Protein AF-A0A2M9TI71-F1 (afdb_monomer)

Nearest PDB structures (foldseek):
  2yn3-assembly1_A  TM=5.512E-01  e=8.536E-01  Salmonella enterica subsp. enterica serovar Typhimurium str. LT2
  3n6w-assembly1_A-2  TM=5.993E-01  e=1.507E+00  Homo sapiens
  2yn3-assembly2_B  TM=5.637E-01  e=2.067E+00  Salmonella enterica subsp. enterica serovar Typhimurium str. LT2
  8ux9-assembly1_C  TM=2.927E-01  e=5.843E-01  Escherichia coli B185
  6tay-assembly1_A  TM=3.982E-01  e=5.006E+00  Mus musculus

Solvent-accessible surface area (backbone atoms only — not comparable to full-atom values): 5129 Å² total; per-residue (Å²): 95,68,63,70,55,95,90,41,62,53,53,65,36,58,35,41,34,28,47,74,80,48,76,76,47,76,46,62,22,35,86,83,22,24,43,53,22,67,41,78,67,28,24,52,54,45,51,52,51,50,52,50,45,46,75,36,60,31,38,37,39,36,41,86,89,68,55,64,48,75,46,76,28,82,61,36,43,72,72,52,54,85,85,70,68,41,60,39,79,79,107

Sequence (91 aa):
MSFTVAGNSLKNGEILTIFDNEKPETFQTNEQSVIESASRVGAQNFRYLLDKFKKHSKVYVRYPDGKEATFTLKGASKAIGDDCEAAFDHR

Structure (mmCIF, N/CA/C/O backbone):
data_AF-A0A2M9TI71-F1
#
_entry.id   AF-A0A2M9TI71-F1
#
loop_
_atom_site.group_PDB
_atom_site.id
_atom_site.type_symbol
_atom_site.label_atom_id
_atom_site.label_alt_id
_atom_site.label_comp_id
_atom_site.label_asym_id
_atom_site.label_entity_id
_atom_site.label_seq_id
_atom_site.pdbx_PDB_ins_code
_atom_site.Cartn_x
_atom_site.Cartn_y
_atom_site.Cartn_z
_atom_site.occupancy
_atom_site.B_iso_or_equiv
_atom_site.auth_seq_id
_atom_site.auth_comp_id
_atom_site.auth_asym_id
_atom_site.auth_atom_id
_atom_site.pdbx_PDB_model_num
ATOM 1 N N . MET A 1 1 ? 3.761 0.555 -8.800 1.00 80.00 1 MET A N 1
ATOM 2 C CA . MET A 1 1 ? 2.463 0.934 -8.182 1.00 80.00 1 MET A CA 1
ATOM 3 C C . MET A 1 1 ? 2.520 2.397 -7.777 1.00 80.00 1 MET A C 1
ATOM 5 O O . MET A 1 1 ? 3.539 2.793 -7.229 1.00 80.00 1 MET A O 1
ATOM 9 N N . SER A 1 2 ? 1.476 3.184 -8.040 1.00 81.69 2 SER A N 1
ATOM 10 C CA . SER A 1 2 ? 1.360 4.587 -7.606 1.00 81.69 2 SER A CA 1
ATOM 11 C C . SER A 1 2 ? 0.269 4.741 -6.550 1.00 81.69 2 SER A C 1
ATOM 13 O O . SER A 1 2 ? -0.766 4.082 -6.637 1.00 81.69 2 SER A O 1
ATOM 15 N N . PHE A 1 3 ? 0.470 5.653 -5.602 1.00 81.25 3 PHE A N 1
ATOM 16 C CA . PHE A 1 3 ? -0.585 6.113 -4.700 1.00 81.25 3 PHE A CA 1
ATOM 17 C C . PHE A 1 3 ? -1.083 7.478 -5.151 1.00 81.25 3 PHE A C 1
ATOM 19 O O . PHE A 1 3 ? -0.292 8.320 -5.581 1.00 81.25 3 PHE A O 1
ATOM 26 N N . THR A 1 4 ? -2.384 7.707 -5.006 1.00 85.00 4 THR A N 1
ATOM 27 C CA . THR A 1 4 ? -2.982 9.020 -5.232 1.00 85.00 4 THR A CA 1
ATOM 28 C C . THR A 1 4 ? -3.910 9.357 -4.076 1.00 85.00 4 THR A C 1
ATOM 30 O O . THR A 1 4 ? -4.886 8.651 -3.831 1.00 85.00 4 THR A O 1
ATOM 33 N N . VAL A 1 5 ? -3.607 10.440 -3.365 1.00 83.75 5 VAL A N 1
ATOM 34 C CA . VAL A 1 5 ? -4.410 10.957 -2.250 1.00 83.75 5 VAL A CA 1
ATOM 35 C C . VAL A 1 5 ? -4.924 12.338 -2.638 1.00 83.75 5 VAL A C 1
ATOM 37 O O . VAL A 1 5 ? -4.146 13.216 -3.013 1.00 83.75 5 VAL A O 1
ATOM 40 N N . ALA A 1 6 ? -6.246 12.523 -2.590 1.00 81.50 6 ALA A N 1
ATOM 41 C CA . ALA A 1 6 ? -6.912 13.767 -2.996 1.00 81.50 6 ALA A CA 1
ATOM 42 C C . ALA A 1 6 ? -6.461 14.277 -4.387 1.00 81.50 6 ALA A C 1
ATOM 44 O O . ALA A 1 6 ? -6.185 15.462 -4.566 1.00 81.50 6 ALA A O 1
ATOM 45 N N . GLY A 1 7 ? -6.314 13.365 -5.357 1.00 80.94 7 GLY A N 1
ATOM 46 C CA . GLY A 1 7 ? -5.882 13.684 -6.725 1.00 80.94 7 GLY A CA 1
ATOM 47 C C . GLY A 1 7 ? -4.388 13.986 -6.894 1.00 80.94 7 GLY A C 1
ATOM 48 O O . GLY A 1 7 ? -3.963 14.284 -8.005 1.00 80.94 7 GLY A O 1
ATOM 49 N N . ASN A 1 8 ? -3.583 13.888 -5.832 1.00 83.00 8 ASN A N 1
ATOM 50 C CA . ASN A 1 8 ? -2.143 14.139 -5.876 1.00 83.00 8 ASN A CA 1
ATOM 51 C C . ASN A 1 8 ? -1.345 12.846 -5.727 1.00 83.00 8 ASN A C 1
ATOM 53 O O . ASN A 1 8 ? -1.719 11.982 -4.937 1.00 83.00 8 ASN A O 1
ATOM 57 N N . SER A 1 9 ? -0.218 12.750 -6.428 1.00 86.94 9 SER A N 1
ATOM 58 C CA . SER A 1 9 ? 0.802 11.722 -6.222 1.00 86.94 9 SER A CA 1
ATOM 59 C C . SER A 1 9 ? 2.071 12.351 -5.644 1.00 86.94 9 SER A C 1
ATOM 61 O O . SER A 1 9 ? 2.393 13.505 -5.932 1.00 86.94 9 SER A O 1
ATOM 63 N N . LEU A 1 10 ? 2.793 11.598 -4.817 1.00 86.94 10 LEU A N 1
ATOM 64 C CA . LEU A 1 10 ? 4.034 12.051 -4.191 1.00 86.94 10 LEU A CA 1
ATOM 65 C C . LEU A 1 10 ? 5.241 11.576 -5.010 1.00 86.94 10 LEU A C 1
ATOM 67 O O . LEU A 1 10 ? 5.342 10.388 -5.297 1.00 86.94 10 LEU A O 1
ATOM 71 N N . LYS A 1 11 ? 6.142 12.494 -5.379 1.00 90.19 11 LYS A N 1
ATOM 72 C CA . LYS A 1 11 ? 7.434 12.190 -6.023 1.00 90.19 11 LYS A CA 1
ATOM 73 C C . LYS A 1 11 ? 8.549 12.212 -4.987 1.00 90.19 11 LYS A C 1
ATOM 75 O O . LYS A 1 11 ? 8.546 13.116 -4.156 1.00 90.19 11 LYS A O 1
ATOM 80 N N . ASN A 1 12 ? 9.521 11.302 -5.102 1.00 89.44 12 ASN A N 1
ATOM 81 C CA . ASN A 1 12 ? 10.718 11.255 -4.245 1.00 89.44 12 ASN A CA 1
ATOM 82 C C . ASN A 1 12 ? 10.397 11.430 -2.756 1.00 89.44 12 ASN A C 1
ATOM 84 O O . ASN A 1 12 ? 11.026 12.228 -2.062 1.00 89.44 12 ASN A O 1
ATOM 88 N N . GLY A 1 13 ? 9.355 10.752 -2.288 1.00 89.56 13 GLY A N 1
ATOM 89 C CA . GLY A 1 13 ? 8.825 10.992 -0.960 1.00 89.56 13 GLY A CA 1
ATOM 90 C C . GLY A 1 13 ? 8.372 9.731 -0.260 1.00 89.56 13 GLY A C 1
ATOM 91 O O . GLY A 1 13 ? 8.115 8.692 -0.875 1.00 89.56 13 GLY A O 1
ATOM 92 N N . GLU A 1 14 ? 8.248 9.874 1.050 1.00 92.62 14 GLU A N 1
ATOM 93 C CA . GLU A 1 14 ? 7.825 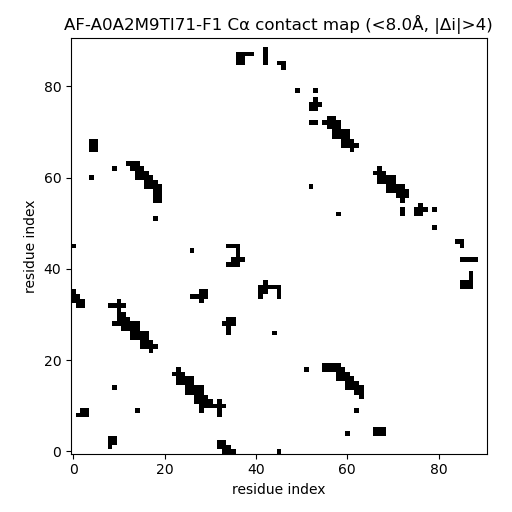8.819 1.946 1.00 92.62 14 GLU A CA 1
ATOM 94 C C . GLU A 1 14 ? 6.317 8.872 2.171 1.00 92.62 14 GLU A C 1
ATOM 96 O O . GLU A 1 14 ? 5.760 9.902 2.548 1.00 92.62 14 GLU A O 1
ATOM 101 N N . ILE A 1 15 ? 5.655 7.744 1.953 1.00 93.38 15 ILE A N 1
ATOM 102 C CA . ILE A 1 15 ? 4.240 7.564 2.242 1.00 93.38 15 ILE A CA 1
ATOM 103 C C . ILE A 1 15 ? 4.131 6.788 3.546 1.00 93.38 15 ILE A C 1
ATOM 105 O O . ILE A 1 15 ? 4.598 5.652 3.621 1.00 93.38 15 ILE A O 1
ATOM 109 N N . LEU A 1 16 ? 3.474 7.370 4.547 1.00 95.56 16 LEU A N 1
ATOM 110 C CA . LEU A 1 16 ? 3.091 6.653 5.756 1.00 95.56 16 LEU A CA 1
ATOM 111 C C . LEU A 1 16 ? 1.827 5.842 5.480 1.00 95.56 16 LEU A C 1
ATOM 113 O O . LEU A 1 16 ? 0.845 6.367 4.953 1.00 95.56 16 LEU A O 1
ATOM 117 N N . THR A 1 17 ? 1.833 4.579 5.884 1.00 95.81 17 THR A N 1
ATOM 118 C CA . THR A 1 17 ? 0.698 3.667 5.762 1.00 95.81 17 THR A CA 1
ATOM 119 C C . THR A 1 17 ? 0.409 2.979 7.089 1.00 95.81 17 THR A C 1
ATOM 121 O O . THR A 1 17 ? 1.321 2.663 7.850 1.00 95.81 17 THR A 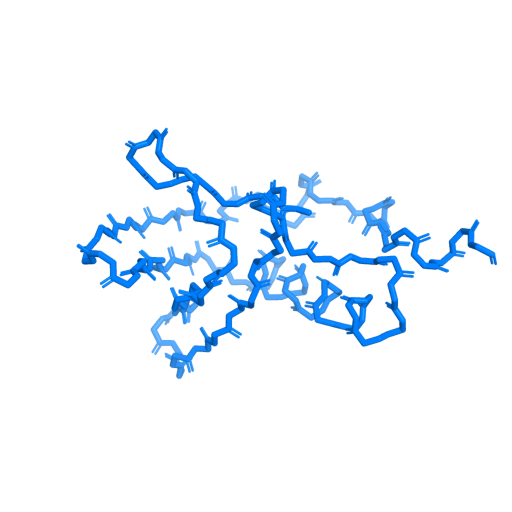O 1
ATOM 124 N N . ILE A 1 18 ? -0.871 2.762 7.386 1.00 97.50 18 ILE A N 1
ATOM 125 C CA . ILE A 1 18 ? -1.336 2.022 8.563 1.00 97.50 18 ILE A CA 1
ATOM 126 C C . ILE A 1 18 ? -2.424 1.053 8.099 1.00 97.50 18 ILE A C 1
ATOM 128 O O . ILE A 1 18 ? -3.514 1.479 7.709 1.00 97.50 18 ILE A O 1
ATOM 132 N N . PHE A 1 19 ? -2.142 -0.246 8.144 1.00 97.38 19 PHE A N 1
ATOM 133 C CA . PHE A 1 19 ? -3.093 -1.298 7.779 1.00 97.38 19 PHE A CA 1
ATOM 134 C C . PHE A 1 19 ? -3.871 -1.754 9.006 1.00 97.38 19 PHE A C 1
ATOM 136 O O . PHE A 1 19 ? -3.256 -2.024 10.020 1.00 97.38 19 PHE A O 1
ATOM 143 N N . ASP A 1 20 ? -5.203 -1.814 8.959 1.00 96.38 20 ASP A N 1
ATOM 144 C CA . ASP A 1 20 ? -6.051 -2.328 10.058 1.00 96.38 20 ASP A CA 1
ATOM 145 C C . ASP A 1 20 ? -5.738 -1.801 11.489 1.00 96.38 20 ASP A C 1
ATOM 147 O O . ASP A 1 20 ? -6.118 -2.422 12.478 1.00 96.38 20 ASP A O 1
ATOM 151 N N . ASN A 1 21 ? -5.147 -0.602 11.616 1.00 93.19 21 ASN A N 1
ATOM 152 C CA . ASN A 1 21 ? -4.610 -0.020 12.865 1.00 93.19 21 ASN A CA 1
ATOM 153 C C . ASN A 1 21 ? -3.346 -0.709 13.435 1.00 93.19 21 ASN A C 1
ATOM 155 O O . ASN A 1 21 ? -3.046 -0.563 14.621 1.00 93.19 21 ASN A O 1
ATOM 159 N N . GLU A 1 22 ? -2.608 -1.454 12.617 1.00 96.38 22 GLU A N 1
ATOM 160 C CA . GLU A 1 22 ? -1.285 -1.991 12.937 1.00 96.38 22 GLU A CA 1
ATOM 161 C C . GLU A 1 22 ? -0.233 -0.880 13.098 1.00 96.38 22 GLU A C 1
ATOM 163 O O . GLU A 1 22 ? -0.516 0.320 13.023 1.00 96.38 22 GLU A O 1
ATOM 168 N N . LYS A 1 23 ? 1.019 -1.284 13.341 1.00 96.62 23 LYS A N 1
ATOM 169 C CA . LYS A 1 23 ? 2.140 -0.347 13.400 1.00 96.62 23 LYS A CA 1
ATOM 170 C C . LYS A 1 23 ? 2.251 0.427 12.079 1.00 96.62 23 LYS A C 1
ATOM 172 O O . LYS A 1 23 ? 2.088 -0.179 11.022 1.00 96.62 23 LYS A O 1
ATOM 177 N N . PRO A 1 24 ? 2.554 1.734 12.126 1.00 96.31 24 PRO A N 1
ATOM 178 C CA . PRO A 1 24 ? 2.797 2.493 10.914 1.00 96.31 24 PRO A CA 1
ATOM 179 C C . PRO A 1 24 ? 4.025 1.978 10.165 1.00 96.31 24 PRO A C 1
ATOM 181 O O . PRO A 1 24 ? 5.053 1.672 10.769 1.00 96.31 24 PRO A O 1
ATOM 184 N N . GLU A 1 25 ? 3.910 1.929 8.846 1.00 96.31 25 GLU A N 1
ATOM 185 C CA . GLU A 1 25 ? 4.949 1.486 7.923 1.00 96.31 25 GLU A CA 1
ATOM 186 C C . GLU A 1 25 ? 5.113 2.523 6.819 1.00 96.31 25 GLU A C 1
ATOM 188 O O . GLU A 1 25 ? 4.136 3.157 6.408 1.00 96.31 25 GLU A O 1
ATOM 193 N N . THR A 1 26 ? 6.337 2.707 6.331 1.00 94.06 26 THR A N 1
ATOM 194 C CA . THR A 1 26 ? 6.623 3.711 5.312 1.00 94.06 26 THR A CA 1
ATOM 195 C C . THR A 1 26 ? 7.090 3.102 4.000 1.00 94.06 26 THR A C 1
ATOM 197 O O . THR A 1 26 ? 7.810 2.104 3.966 1.00 94.06 26 THR A O 1
ATOM 200 N N . PHE A 1 27 ? 6.674 3.723 2.897 1.00 92.88 27 PHE A N 1
ATOM 201 C CA . PHE A 1 27 ? 7.039 3.312 1.547 1.00 92.88 27 PHE A CA 1
ATOM 202 C C . PHE A 1 27 ? 7.576 4.495 0.751 1.00 92.88 27 PHE A C 1
ATOM 204 O O . PHE A 1 27 ? 6.967 5.563 0.713 1.00 92.88 27 PHE A O 1
ATOM 211 N N . GLN A 1 28 ? 8.715 4.291 0.094 1.00 92.00 28 GLN A N 1
ATOM 212 C CA . GLN A 1 28 ? 9.375 5.318 -0.705 1.00 92.00 28 GLN A CA 1
ATOM 213 C C . GLN A 1 28 ? 8.858 5.309 -2.145 1.00 92.00 28 GLN A C 1
ATOM 215 O O . GLN A 1 28 ? 8.732 4.259 -2.779 1.00 92.00 28 GLN A O 1
ATOM 220 N N . THR A 1 29 ? 8.588 6.502 -2.663 1.00 91.44 29 THR A N 1
ATOM 221 C CA . THR A 1 29 ? 8.258 6.745 -4.070 1.00 91.44 29 THR A CA 1
ATOM 222 C C . THR A 1 29 ? 9.464 7.308 -4.806 1.00 91.44 29 THR A C 1
ATOM 224 O O . THR A 1 29 ? 10.252 8.057 -4.237 1.00 91.44 29 THR A O 1
ATOM 227 N N . ASN A 1 30 ? 9.600 6.968 -6.084 1.00 90.00 30 ASN A N 1
ATOM 228 C CA . ASN A 1 30 ? 10.636 7.519 -6.953 1.00 90.00 30 ASN A CA 1
ATOM 229 C C . ASN A 1 30 ? 10.166 8.800 -7.677 1.00 90.00 30 ASN A C 1
ATOM 231 O O . ASN A 1 30 ? 9.090 9.349 -7.406 1.00 90.00 30 ASN A O 1
ATOM 235 N N . GLU A 1 31 ? 10.958 9.267 -8.641 1.00 90.25 31 GLU A N 1
ATOM 236 C CA . GLU A 1 31 ? 10.690 10.477 -9.430 1.00 90.25 31 GLU A CA 1
ATOM 237 C C . GLU A 1 31 ? 9.383 10.398 -10.235 1.00 90.25 31 GLU A C 1
ATOM 239 O O . GLU A 1 31 ? 8.746 11.419 -10.515 1.00 90.25 31 GLU A O 1
ATOM 244 N N . GLN A 1 32 ? 8.947 9.183 -10.575 1.00 88.50 32 GLN A N 1
ATOM 245 C CA . GLN A 1 32 ? 7.708 8.902 -11.298 1.00 88.50 32 GLN A CA 1
ATOM 246 C C . GLN A 1 32 ? 6.502 8.717 -10.360 1.00 88.50 32 GLN A C 1
ATOM 248 O O . GLN A 1 32 ? 5.432 8.321 -10.813 1.00 88.50 32 GLN A O 1
ATOM 253 N N . SER A 1 33 ? 6.638 9.025 -9.064 1.00 88.38 33 SER A N 1
ATOM 254 C CA . SER A 1 33 ? 5.601 8.798 -8.042 1.00 88.38 33 SER A CA 1
ATOM 255 C C . SER A 1 33 ? 5.174 7.337 -7.879 1.00 88.38 33 SER A C 1
ATOM 257 O O . SER A 1 33 ? 4.040 7.054 -7.477 1.00 88.38 33 SER A O 1
ATOM 259 N N . VAL A 1 34 ? 6.059 6.392 -8.205 1.00 88.94 34 VAL A N 1
ATOM 260 C CA . VAL A 1 34 ? 5.786 4.964 -8.042 1.00 88.94 34 VAL A CA 1
ATOM 261 C C . VAL A 1 34 ? 6.706 4.346 -7.006 1.00 88.94 34 VAL A C 1
ATOM 263 O O . VAL A 1 34 ? 7.854 4.751 -6.835 1.00 88.94 34 VAL A O 1
ATOM 266 N N . ILE A 1 35 ? 6.199 3.318 -6.339 1.00 88.19 35 ILE A N 1
ATOM 267 C CA . ILE A 1 35 ? 7.034 2.361 -5.622 1.00 88.19 35 ILE A CA 1
ATOM 268 C C . ILE A 1 35 ? 7.718 1.500 -6.678 1.00 88.19 35 ILE A C 1
ATOM 270 O O . ILE A 1 35 ? 7.043 0.840 -7.482 1.00 88.19 35 ILE A O 1
ATOM 274 N N . GLU A 1 36 ? 9.047 1.573 -6.703 1.00 86.81 36 GLU A N 1
ATOM 275 C CA . GLU A 1 36 ? 9.898 0.854 -7.647 1.00 86.81 36 GLU A CA 1
ATOM 276 C C . GLU A 1 36 ? 9.764 -0.662 -7.449 1.00 86.81 36 GLU A C 1
ATOM 278 O O . GLU A 1 36 ? 9.790 -1.148 -6.323 1.00 86.81 36 GLU A O 1
ATOM 283 N N . SER A 1 37 ? 9.669 -1.420 -8.545 1.00 89.25 37 SER A N 1
ATOM 284 C CA . SER A 1 37 ? 9.665 -2.891 -8.526 1.00 89.25 37 SER A CA 1
ATOM 285 C C . SER A 1 37 ? 10.730 -3.526 -9.430 1.00 89.25 37 SER A C 1
ATOM 287 O O . SER A 1 37 ? 10.767 -4.746 -9.555 1.00 89.25 37 SER A O 1
ATOM 289 N N . ALA A 1 38 ? 11.589 -2.720 -10.068 1.00 87.69 38 ALA A N 1
ATOM 290 C CA . ALA A 1 38 ? 12.568 -3.164 -11.070 1.00 87.69 38 ALA A CA 1
ATOM 291 C C . ALA A 1 38 ? 13.976 -3.445 -10.506 1.00 87.69 38 ALA A C 1
ATOM 293 O O . ALA A 1 38 ? 14.842 -3.956 -11.222 1.00 87.69 38 ALA A O 1
ATOM 294 N N . SER A 1 39 ? 14.216 -3.108 -9.237 1.00 89.12 39 SER A N 1
ATOM 295 C CA . SER A 1 39 ? 15.421 -3.455 -8.478 1.00 89.12 39 SER A CA 1
ATOM 296 C C . SER A 1 39 ? 15.116 -4.611 -7.519 1.00 89.12 39 SER A C 1
ATOM 298 O O . SER A 1 39 ? 13.966 -4.801 -7.131 1.00 89.12 39 SER A O 1
ATOM 300 N N . ARG A 1 40 ? 16.126 -5.383 -7.089 1.00 87.19 40 ARG A N 1
ATOM 301 C CA . ARG A 1 40 ? 15.914 -6.496 -6.138 1.00 87.19 40 ARG A CA 1
ATOM 302 C C . ARG A 1 40 ? 15.253 -6.025 -4.835 1.00 87.19 40 ARG A C 1
ATOM 304 O O . ARG A 1 40 ? 14.347 -6.679 -4.328 1.00 87.19 40 ARG A O 1
ATOM 311 N N . VAL A 1 41 ? 15.703 -4.881 -4.316 1.00 87.69 41 VAL A N 1
ATOM 312 C CA . VAL A 1 41 ? 15.146 -4.258 -3.105 1.00 87.69 41 VAL A CA 1
ATOM 313 C C . VAL A 1 41 ? 13.738 -3.723 -3.374 1.00 87.69 41 VAL A C 1
ATOM 315 O O . VAL A 1 41 ? 12.824 -3.991 -2.597 1.00 87.69 41 VAL A O 1
ATOM 318 N N . GLY A 1 42 ? 13.531 -3.036 -4.503 1.00 88.00 42 GLY A N 1
ATOM 319 C CA . GLY A 1 42 ? 12.214 -2.546 -4.908 1.00 88.00 42 GLY A CA 1
ATOM 320 C C . GLY A 1 42 ? 11.193 -3.674 -5.061 1.00 88.00 42 GLY A C 1
ATOM 321 O O . GLY A 1 42 ? 10.083 -3.583 -4.550 1.00 88.00 42 GLY A O 1
ATOM 322 N N . ALA A 1 43 ? 11.587 -4.794 -5.666 1.00 91.00 43 ALA A N 1
ATOM 323 C CA . ALA A 1 43 ? 10.743 -5.971 -5.823 1.00 91.00 43 ALA A CA 1
ATOM 324 C C . ALA A 1 43 ? 10.300 -6.563 -4.478 1.00 91.00 43 ALA A C 1
ATOM 326 O O . ALA A 1 43 ? 9.130 -6.907 -4.314 1.00 91.00 43 ALA A O 1
ATOM 327 N N . GLN A 1 44 ? 11.200 -6.634 -3.492 1.00 90.38 44 GLN A N 1
ATOM 328 C CA . GLN A 1 44 ? 10.851 -7.090 -2.145 1.00 90.38 44 GLN A CA 1
ATOM 329 C C . GLN A 1 44 ? 9.830 -6.157 -1.481 1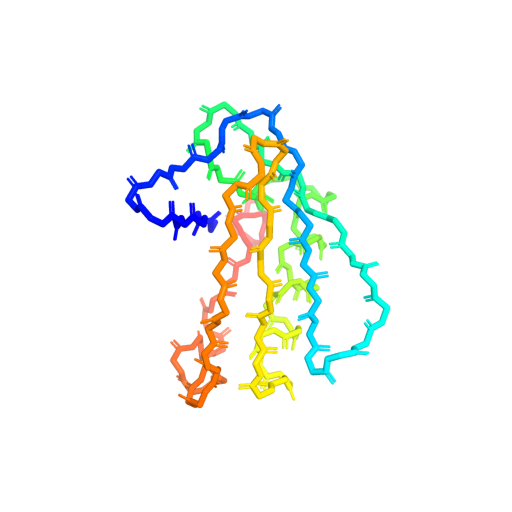.00 90.38 44 GLN A C 1
ATOM 331 O O . GLN A 1 44 ? 8.814 -6.634 -0.978 1.00 90.38 44 GLN A O 1
ATOM 336 N N . ASN A 1 45 ? 10.062 -4.842 -1.528 1.00 91.19 45 ASN A N 1
ATOM 337 C CA . ASN A 1 45 ? 9.141 -3.850 -0.965 1.00 91.19 45 ASN A CA 1
ATOM 338 C C . ASN A 1 45 ? 7.781 -3.868 -1.671 1.00 91.19 45 ASN A C 1
ATOM 340 O O . ASN A 1 45 ? 6.740 -3.793 -1.023 1.00 91.19 45 ASN A O 1
ATOM 344 N N . PHE A 1 46 ? 7.788 -4.016 -2.996 1.00 91.75 46 PHE A N 1
ATOM 345 C CA . PHE A 1 46 ? 6.586 -4.122 -3.811 1.00 91.75 46 PHE A CA 1
ATOM 346 C C . PHE A 1 46 ? 5.757 -5.356 -3.438 1.00 91.75 46 PHE A C 1
ATOM 348 O O . PHE A 1 46 ? 4.567 -5.223 -3.163 1.00 91.75 46 PHE A O 1
ATOM 355 N N . ARG A 1 47 ? 6.373 -6.545 -3.357 1.00 92.88 47 ARG A N 1
ATOM 356 C CA . ARG A 1 47 ? 5.668 -7.778 -2.957 1.00 92.88 47 ARG A CA 1
ATOM 357 C C . ARG A 1 47 ? 5.146 -7.702 -1.530 1.00 92.88 47 ARG A C 1
ATOM 359 O O . ARG A 1 47 ? 4.025 -8.123 -1.274 1.00 92.88 47 ARG A O 1
ATOM 366 N N . TYR A 1 48 ? 5.941 -7.150 -0.619 1.00 93.81 48 TYR A N 1
ATOM 367 C CA . TYR A 1 48 ? 5.531 -6.955 0.765 1.00 93.81 48 TYR A CA 1
ATOM 368 C C . TYR A 1 48 ? 4.299 -6.044 0.867 1.00 93.81 48 TYR A C 1
ATOM 370 O O . TYR A 1 48 ? 3.326 -6.380 1.539 1.00 93.81 48 TYR A O 1
ATOM 378 N N . LEU A 1 49 ? 4.290 -4.938 0.120 1.00 93.88 49 LEU A N 1
ATOM 379 C CA . LEU A 1 49 ? 3.135 -4.053 0.054 1.00 93.88 49 LEU A CA 1
ATOM 380 C C . LEU A 1 49 ? 1.904 -4.737 -0.563 1.00 93.88 49 LEU A C 1
ATOM 382 O O . LEU A 1 49 ? 0.798 -4.582 -0.046 1.00 93.88 49 LEU A O 1
ATOM 386 N N . LEU A 1 50 ? 2.072 -5.506 -1.645 1.00 93.81 50 LEU A N 1
ATOM 387 C CA . LEU A 1 50 ? 0.974 -6.286 -2.226 1.00 93.81 50 LEU A CA 1
ATOM 388 C C . LEU A 1 50 ? 0.390 -7.268 -1.211 1.00 93.81 50 LEU A C 1
ATOM 390 O O . LEU A 1 50 ? -0.827 -7.343 -1.069 1.00 93.81 50 LEU A O 1
ATOM 394 N N . ASP A 1 51 ? 1.238 -7.989 -0.483 1.00 94.62 51 ASP A N 1
ATOM 395 C CA . ASP A 1 51 ? 0.814 -8.943 0.538 1.00 94.62 51 ASP A CA 1
ATOM 396 C C . ASP A 1 51 ? -0.018 -8.268 1.640 1.00 94.62 51 ASP A C 1
ATOM 398 O O . ASP A 1 51 ? -1.103 -8.750 1.979 1.00 94.62 51 ASP A O 1
ATOM 402 N N . LYS A 1 52 ? 0.416 -7.091 2.111 1.00 95.56 52 LYS A N 1
ATOM 403 C CA . LYS A 1 52 ? -0.370 -6.255 3.029 1.00 95.56 52 LYS A CA 1
ATOM 404 C C . LYS A 1 52 ? -1.736 -5.902 2.435 1.00 95.56 52 LYS A C 1
ATOM 406 O O . LYS A 1 52 ? -2.764 -6.123 3.074 1.00 95.56 52 LYS A O 1
ATOM 411 N N . PHE A 1 53 ? -1.786 -5.438 1.187 1.00 94.62 53 PHE A N 1
ATOM 412 C CA . PHE A 1 53 ? -3.058 -5.131 0.529 1.00 94.62 53 PHE A CA 1
ATOM 413 C C . PHE A 1 53 ? -4.000 -6.334 0.404 1.00 94.62 53 PHE A C 1
ATOM 415 O O . PHE A 1 53 ? -5.214 -6.167 0.520 1.00 94.62 53 PHE A O 1
ATOM 422 N N . LYS A 1 54 ? -3.467 -7.538 0.165 1.00 94.69 54 LYS A N 1
ATOM 423 C CA . LYS A 1 54 ? -4.272 -8.762 0.050 1.00 94.69 54 LYS A CA 1
ATOM 424 C C . LYS A 1 54 ? -4.829 -9.229 1.400 1.00 94.69 54 LYS A C 1
ATOM 426 O O . LYS A 1 54 ? -5.914 -9.809 1.426 1.00 94.69 54 LYS A O 1
ATOM 431 N N . LYS A 1 55 ? -4.090 -9.019 2.495 1.00 95.56 55 LYS A N 1
ATOM 432 C CA . LYS A 1 55 ? -4.409 -9.562 3.829 1.00 95.56 55 LYS A CA 1
ATOM 433 C C . LYS A 1 55 ? -5.254 -8.639 4.704 1.00 95.56 55 LYS A C 1
ATOM 435 O O . LYS A 1 55 ? -5.945 -9.134 5.590 1.00 95.56 55 LYS A O 1
ATOM 440 N N . HIS A 1 56 ? -5.209 -7.333 4.461 1.00 96.81 56 HIS A N 1
ATOM 441 C CA . HIS A 1 56 ? -5.862 -6.341 5.313 1.00 96.81 56 HIS A CA 1
ATOM 442 C C . HIS A 1 56 ? -7.200 -5.849 4.764 1.00 96.81 56 HIS A C 1
ATOM 444 O O . HIS A 1 56 ? -7.499 -5.969 3.577 1.00 96.81 56 HIS A O 1
ATOM 450 N N . SER A 1 57 ? -8.023 -5.278 5.646 1.00 95.75 57 SER A N 1
ATOM 451 C CA . SER A 1 57 ? -9.367 -4.785 5.308 1.00 95.75 57 SER A CA 1
ATOM 452 C C . SER A 1 57 ? -9.410 -3.286 5.016 1.00 95.75 57 SER A C 1
ATOM 454 O O . SER A 1 57 ? -10.296 -2.821 4.291 1.00 95.75 57 SER A O 1
ATOM 456 N N . LYS A 1 58 ? -8.470 -2.513 5.558 1.00 96.94 58 LYS A N 1
ATOM 457 C CA . LYS A 1 58 ? -8.331 -1.074 5.319 1.00 96.94 58 LYS A CA 1
ATOM 458 C C . LYS A 1 58 ? -6.868 -0.643 5.359 1.00 96.94 58 LYS A C 1
ATOM 460 O O . LYS A 1 58 ? -6.050 -1.245 6.049 1.00 96.94 58 LYS A O 1
ATOM 465 N N . VAL A 1 59 ? -6.576 0.459 4.680 1.00 96.75 59 VAL A N 1
ATOM 466 C CA . VAL A 1 59 ? -5.301 1.169 4.792 1.00 96.75 59 VAL A CA 1
ATOM 467 C C . VAL A 1 59 ? -5.559 2.658 4.976 1.00 96.75 59 VAL A C 1
ATOM 469 O O . VAL A 1 59 ? -6.314 3.266 4.219 1.00 96.75 59 VAL A O 1
ATOM 472 N N . TYR A 1 60 ? -4.948 3.245 5.996 1.00 96.50 60 TYR A N 1
ATOM 473 C CA . TYR A 1 60 ? -4.790 4.689 6.124 1.00 96.50 60 TYR A CA 1
ATOM 474 C C . TYR A 1 60 ? -3.467 5.087 5.474 1.00 96.50 6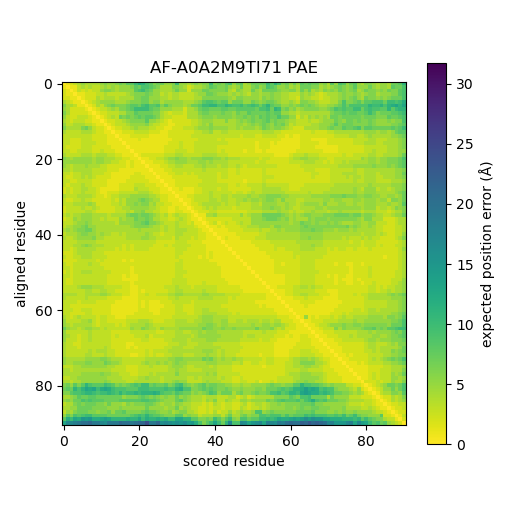0 TYR A C 1
ATOM 476 O O . TYR A 1 60 ? -2.455 4.420 5.676 1.00 96.50 60 TYR A O 1
ATOM 484 N N . VAL A 1 61 ? -3.484 6.156 4.686 1.00 94.81 61 VAL A N 1
ATOM 485 C CA . VAL A 1 61 ? -2.341 6.673 3.935 1.00 94.81 61 VAL A CA 1
ATOM 486 C C . VAL A 1 61 ? -2.181 8.147 4.265 1.00 94.81 61 VAL A C 1
ATOM 488 O O . VAL A 1 61 ? -3.158 8.889 4.185 1.00 94.81 61 VAL A O 1
ATOM 491 N N . ARG A 1 62 ? -0.958 8.582 4.574 1.00 94.25 62 ARG A N 1
ATOM 492 C CA . ARG A 1 62 ? -0.619 9.990 4.803 1.00 94.25 62 ARG A CA 1
ATOM 493 C C . ARG A 1 62 ? 0.664 10.376 4.079 1.00 94.25 62 ARG A C 1
ATOM 495 O O . ARG A 1 62 ? 1.673 9.677 4.152 1.00 94.25 62 ARG A O 1
ATOM 502 N N . TYR A 1 63 ? 0.615 11.510 3.397 1.00 93.06 63 TYR A N 1
ATOM 503 C CA . TYR A 1 63 ? 1.757 12.141 2.751 1.00 93.06 63 TYR A CA 1
ATOM 504 C C . TYR A 1 63 ? 2.465 13.129 3.693 1.00 93.06 63 TYR A C 1
ATOM 506 O O . TYR A 1 63 ? 1.864 13.597 4.669 1.00 93.06 63 TYR A O 1
ATOM 514 N N . PRO A 1 64 ? 3.730 13.495 3.403 1.00 89.56 64 PRO A N 1
ATOM 515 C CA . PRO A 1 64 ? 4.497 14.437 4.219 1.00 89.56 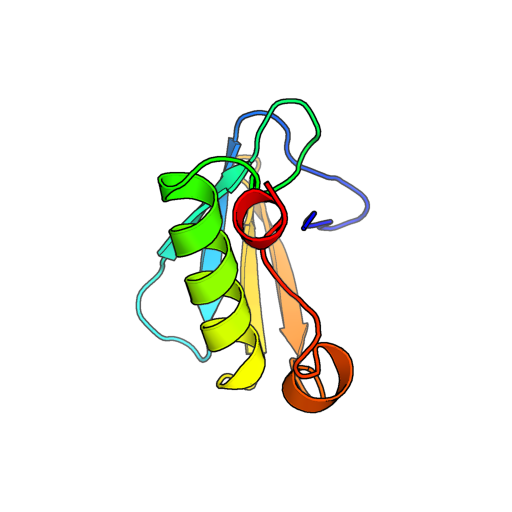64 PRO A CA 1
ATOM 516 C C . PRO A 1 64 ? 3.871 15.835 4.287 1.00 89.56 64 PRO A C 1
ATOM 518 O O . PRO A 1 64 ? 4.036 16.532 5.282 1.00 89.56 64 PRO A O 1
ATOM 521 N N . ASP A 1 65 ? 3.113 16.227 3.257 1.00 88.19 65 ASP A N 1
ATOM 522 C CA . ASP A 1 65 ? 2.372 17.494 3.200 1.00 88.19 65 ASP A CA 1
ATOM 523 C C . ASP A 1 65 ? 1.102 17.501 4.076 1.00 88.19 65 ASP A C 1
ATOM 525 O O . ASP A 1 65 ? 0.354 18.477 4.083 1.00 88.19 65 ASP A O 1
ATOM 529 N N . GLY A 1 66 ? 0.855 16.419 4.821 1.00 89.00 66 GLY A N 1
ATOM 530 C CA . GLY A 1 66 ? -0.289 16.270 5.713 1.00 89.00 66 GLY A CA 1
ATOM 531 C C . GLY A 1 66 ? -1.560 15.780 5.026 1.00 89.00 66 GLY A C 1
ATOM 532 O O . GLY A 1 66 ? -2.536 15.521 5.725 1.00 89.00 66 GLY A O 1
ATOM 533 N N . LYS A 1 67 ? -1.574 15.603 3.696 1.00 91.75 67 LYS A N 1
ATOM 534 C CA . LYS A 1 67 ? -2.726 15.000 3.017 1.00 91.75 67 LYS A CA 1
ATOM 535 C C . LYS A 1 67 ? -2.855 13.541 3.412 1.00 91.75 67 LYS A C 1
ATOM 537 O O . LYS A 1 67 ? -1.884 12.788 3.380 1.00 91.75 67 LYS A O 1
ATOM 542 N N . GLU A 1 68 ? -4.073 13.131 3.722 1.00 93.88 68 GLU A N 1
ATOM 543 C CA . GLU A 1 68 ? -4.358 11.778 4.173 1.00 93.88 68 GLU A CA 1
ATOM 544 C C . GLU A 1 68 ? -5.679 11.256 3.614 1.00 93.88 68 GLU A C 1
ATOM 546 O O . GLU A 1 68 ? -6.577 12.018 3.253 1.00 93.88 68 GLU A O 1
ATOM 551 N N . ALA A 1 69 ? -5.780 9.936 3.515 1.00 94.50 69 ALA A N 1
ATOM 552 C CA . ALA A 1 69 ? -6.998 9.241 3.134 1.00 94.50 69 ALA A CA 1
ATOM 553 C C . ALA A 1 69 ? -7.016 7.834 3.729 1.00 94.50 69 ALA A C 1
ATOM 555 O O . ALA A 1 69 ? -5.976 7.216 3.944 1.00 94.50 69 ALA A O 1
ATOM 556 N N . THR A 1 70 ? -8.218 7.307 3.954 1.00 95.31 70 THR A N 1
ATOM 557 C CA . THR A 1 70 ? -8.418 5.900 4.312 1.00 95.31 70 THR A CA 1
ATOM 558 C C . THR A 1 70 ? -9.146 5.192 3.183 1.00 95.31 70 THR A C 1
ATOM 560 O O . THR A 1 70 ? -10.174 5.671 2.708 1.00 95.31 70 THR A O 1
ATOM 563 N N . PHE A 1 71 ? -8.630 4.035 2.783 1.00 93.81 71 PHE A N 1
ATOM 564 C CA . PHE A 1 71 ? -9.194 3.201 1.732 1.00 93.81 71 PHE A CA 1
ATOM 565 C C . PHE A 1 71 ? -9.636 1.858 2.308 1.00 93.81 71 PHE A C 1
ATOM 567 O O . PHE A 1 71 ? -8.929 1.243 3.108 1.00 93.81 71 PHE A O 1
ATOM 574 N N . THR A 1 72 ? -10.802 1.383 1.881 1.00 95.38 72 THR A N 1
ATOM 575 C CA . THR A 1 72 ? -11.252 0.015 2.154 1.00 95.38 72 THR A CA 1
ATOM 576 C C . THR A 1 72 ? -10.630 -0.936 1.135 1.00 95.38 72 THR A C 1
ATOM 578 O O . THR A 1 72 ? -10.662 -0.673 -0.062 1.00 95.38 72 THR A O 1
ATOM 581 N N . LEU A 1 73 ? -10.112 -2.069 1.602 1.00 95.38 73 LEU A N 1
ATOM 582 C CA . LEU A 1 73 ? -9.436 -3.092 0.794 1.00 95.38 73 LEU A CA 1
ATOM 583 C C . LEU A 1 73 ? -10.336 -4.297 0.487 1.00 95.38 73 LEU A C 1
ATOM 585 O O . LEU A 1 73 ? -9.876 -5.384 0.138 1.00 95.38 73 LEU A O 1
ATOM 589 N N . LYS A 1 74 ? -11.656 -4.120 0.589 1.00 94.12 74 LYS A N 1
ATOM 590 C CA . LYS A 1 74 ? -12.628 -5.170 0.282 1.00 94.12 74 LYS A CA 1
ATOM 591 C C . LYS A 1 74 ? -12.489 -5.584 -1.185 1.00 94.12 74 LYS A C 1
ATOM 593 O O . LYS A 1 74 ? -12.787 -4.808 -2.086 1.00 94.12 74 LYS A O 1
ATOM 598 N N . GLY A 1 75 ? -12.064 -6.826 -1.410 1.00 92.56 75 GLY A N 1
ATOM 599 C CA . GLY A 1 75 ? -11.829 -7.376 -2.747 1.00 92.56 75 GLY A CA 1
ATOM 600 C C . GLY A 1 75 ? -10.431 -7.114 -3.318 1.00 92.56 75 GLY A C 1
ATOM 601 O O . GLY A 1 75 ? -10.163 -7.582 -4.421 1.00 92.56 75 GLY A O 1
ATOM 602 N N . ALA A 1 76 ? -9.530 -6.452 -2.580 1.00 92.50 76 ALA A N 1
ATOM 603 C CA . ALA A 1 76 ? -8.163 -6.177 -3.029 1.00 92.50 76 ALA A CA 1
ATOM 604 C C . ALA A 1 76 ? -7.407 -7.462 -3.396 1.00 92.50 76 ALA A C 1
ATOM 606 O O . ALA A 1 76 ? -6.809 -7.530 -4.463 1.00 92.50 76 ALA A O 1
ATOM 607 N N . SER A 1 77 ? -7.525 -8.515 -2.579 1.00 93.25 77 SER A N 1
ATOM 608 C CA . SER A 1 77 ? -6.916 -9.820 -2.870 1.00 93.25 77 SER A CA 1
ATOM 609 C C . SER A 1 77 ? -7.319 -10.378 -4.239 1.00 93.25 77 SER A C 1
ATOM 611 O O . SER A 1 77 ? -6.465 -10.745 -5.045 1.00 93.25 77 SER A O 1
ATOM 613 N N . LYS A 1 78 ? -8.620 -10.330 -4.552 1.00 92.44 78 LYS A N 1
ATOM 614 C CA . LYS A 1 78 ? -9.156 -10.787 -5.839 1.00 92.44 78 LYS A CA 1
ATOM 615 C C . LYS A 1 78 ? -8.730 -9.889 -7.005 1.00 92.44 78 LYS A C 1
ATOM 617 O O . LYS A 1 78 ? -8.513 -10.397 -8.095 1.00 92.44 78 LYS A O 1
ATOM 622 N N . ALA A 1 79 ? -8.654 -8.575 -6.790 1.00 90.31 79 ALA A N 1
ATOM 623 C CA . ALA A 1 79 ? -8.306 -7.609 -7.832 1.00 90.31 79 ALA A CA 1
ATOM 624 C C . ALA A 1 79 ? -6.813 -7.623 -8.184 1.00 90.31 79 ALA A C 1
ATOM 626 O O . ALA A 1 79 ? -6.464 -7.457 -9.346 1.00 90.31 79 ALA A O 1
ATOM 627 N N . ILE A 1 80 ? -5.944 -7.817 -7.188 1.00 90.31 80 ILE A N 1
ATOM 628 C CA . ILE A 1 80 ? -4.500 -7.949 -7.402 1.00 90.31 80 ILE A CA 1
ATOM 629 C C . ILE A 1 80 ? -4.206 -9.267 -8.130 1.00 90.31 80 ILE A C 1
ATOM 631 O O . ILE A 1 80 ? -3.376 -9.279 -9.031 1.00 90.31 80 ILE A O 1
ATOM 635 N N . GLY A 1 81 ? -4.897 -10.355 -7.769 1.00 88.00 81 GLY A N 1
ATOM 636 C CA . GLY A 1 81 ? -4.679 -11.667 -8.384 1.00 88.00 81 GLY A CA 1
ATOM 637 C C . GLY A 1 81 ? -3.260 -12.197 -8.158 1.00 88.00 81 GLY A C 1
ATOM 638 O O . GLY A 1 81 ? -2.510 -11.662 -7.334 1.00 88.00 81 GLY A O 1
ATOM 639 N N . ASP A 1 82 ? -2.895 -13.259 -8.870 1.00 81.19 82 ASP A N 1
ATOM 640 C CA . ASP A 1 82 ? -1.574 -13.891 -8.746 1.00 81.19 82 ASP A CA 1
ATOM 641 C C . ASP A 1 82 ? -0.550 -13.333 -9.748 1.00 81.19 82 ASP A C 1
ATOM 643 O O . ASP A 1 82 ? 0.634 -13.304 -9.438 1.00 81.19 82 ASP A O 1
ATOM 647 N N . ASP A 1 83 ? -1.010 -12.754 -10.862 1.00 82.25 83 ASP A N 1
ATOM 648 C CA . ASP A 1 83 ? -0.158 -12.246 -11.952 1.00 82.25 83 ASP A CA 1
ATOM 649 C C . ASP A 1 83 ? 0.390 -10.820 -11.713 1.00 82.25 83 ASP A C 1
ATOM 651 O O . ASP A 1 83 ? 1.000 -10.208 -12.592 1.00 82.25 83 ASP A O 1
ATOM 655 N N . CYS A 1 84 ? 0.150 -10.233 -10.535 1.00 84.31 84 CYS A N 1
ATOM 656 C CA . CYS A 1 84 ? 0.694 -8.920 -10.181 1.00 84.31 84 CYS A CA 1
ATOM 657 C C . CYS A 1 84 ? 2.133 -9.061 -9.665 1.00 84.31 84 CYS A C 1
ATOM 659 O O . CYS A 1 84 ? 2.395 -9.020 -8.461 1.00 84.31 84 CYS A O 1
ATOM 661 N N . GLU A 1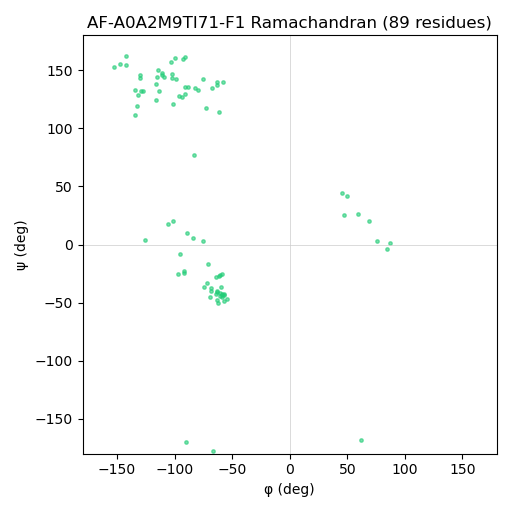 85 ? 3.063 -9.246 -10.599 1.00 85.69 85 GLU A N 1
ATOM 662 C CA . GLU A 1 85 ? 4.477 -9.499 -10.315 1.00 85.69 85 GLU A CA 1
ATOM 663 C C . GLU A 1 85 ? 5.326 -8.218 -10.285 1.00 85.69 85 GLU A C 1
ATOM 665 O O . GLU A 1 85 ? 4.956 -7.155 -10.799 1.00 85.69 85 GLU A O 1
ATOM 670 N N . ALA A 1 86 ? 6.490 -8.297 -9.633 1.00 87.75 86 ALA A N 1
ATOM 671 C CA . ALA A 1 86 ? 7.449 -7.202 -9.651 1.00 87.75 86 ALA A CA 1
ATOM 672 C C . ALA A 1 86 ? 8.157 -7.167 -11.013 1.00 87.75 86 ALA A C 1
ATOM 674 O O . ALA A 1 86 ? 8.527 -8.206 -11.543 1.00 87.75 86 ALA A O 1
ATOM 675 N N . ALA A 1 87 ? 8.447 -5.978 -11.551 1.00 86.50 87 ALA A N 1
ATOM 676 C CA . ALA A 1 87 ? 9.122 -5.859 -12.848 1.00 86.50 87 ALA A CA 1
ATOM 677 C C . ALA A 1 87 ? 10.500 -6.554 -12.877 1.00 86.50 87 ALA A C 1
ATOM 679 O O 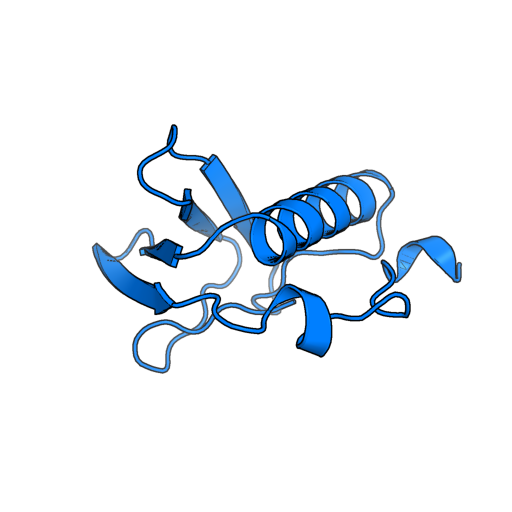. ALA A 1 87 ? 10.969 -6.960 -13.935 1.00 86.50 87 ALA A O 1
ATOM 680 N N . PHE A 1 88 ? 11.146 -6.696 -11.716 1.00 86.75 88 PHE A N 1
ATOM 681 C CA . PHE A 1 88 ? 12.393 -7.439 -11.552 1.00 86.75 88 PHE A CA 1
ATOM 682 C C . PHE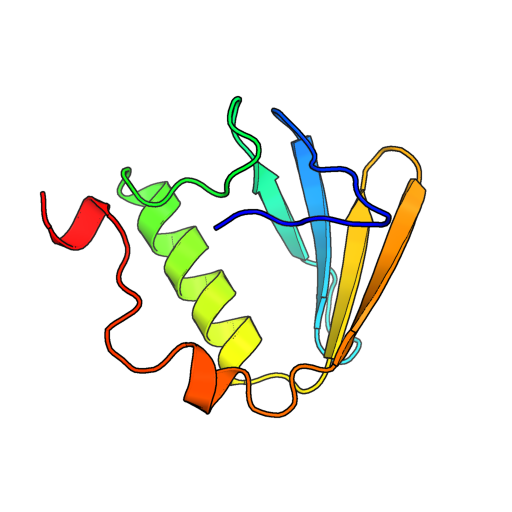 A 1 88 ? 12.269 -8.944 -11.851 1.00 86.75 88 PHE A C 1
ATOM 684 O O . PHE A 1 88 ? 13.260 -9.537 -12.259 1.00 86.75 88 PHE A O 1
ATOM 691 N N . ASP A 1 89 ? 11.095 -9.558 -11.667 1.00 83.12 89 ASP A N 1
ATOM 692 C CA . ASP A 1 89 ? 10.892 -11.002 -11.892 1.00 83.12 89 ASP A CA 1
ATOM 693 C C . ASP A 1 89 ? 10.932 -11.394 -13.374 1.00 83.12 89 ASP A C 1
ATOM 695 O O . ASP A 1 89 ? 11.135 -12.559 -13.706 1.00 83.12 89 ASP A O 1
ATOM 699 N N . HIS A 1 90 ? 10.795 -10.417 -14.270 1.00 76.38 90 HIS A N 1
ATOM 700 C CA . HIS A 1 90 ? 10.814 -10.609 -15.720 1.00 76.38 90 HIS A CA 1
ATOM 701 C C . HIS A 1 90 ? 12.112 -10.122 -16.380 1.00 76.38 90 HIS A C 1
ATOM 703 O O . HIS A 1 90 ? 12.122 -9.858 -17.586 1.00 76.38 90 HIS A O 1
ATOM 709 N N . ARG A 1 91 ? 13.179 -9.926 -15.599 1.00 59.72 91 ARG A N 1
ATOM 710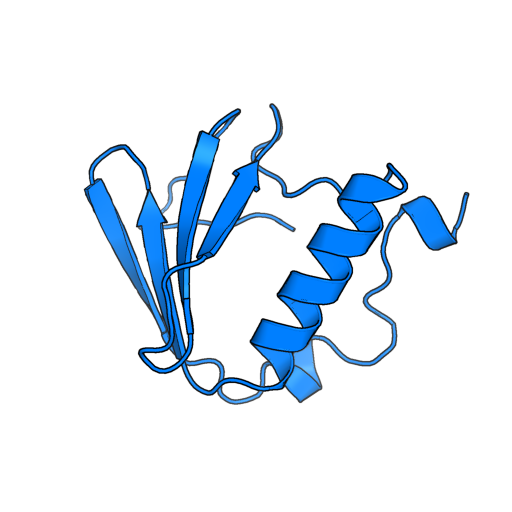 C CA . ARG A 1 91 ? 14.437 -9.333 -16.065 1.00 59.72 91 ARG A CA 1
ATOM 711 C C . ARG A 1 91 ? 15.535 -10.356 -16.327 1.00 59.72 91 ARG A C 1
ATOM 713 O O . ARG A 1 91 ? 15.577 -11.381 -15.616 1.00 59.72 91 ARG A O 1
#

Radius of gyration: 12.81 Å; Cα contacts (8 Å, |Δi|>4): 157; chains: 1; bounding box: 28×31×30 Å

Secondary structure (DSSP, 8-state):
-B--BTTB--SS-EEEEEETT---EEEE--TTSB---SSHHHHHHHHHHHHHHHH-SEEEEE-TTS-EEEEE-TTHHHHH-S----GGGG-

Foldseek 3Di:
DADAFPNDADEQFKKWKAFPNDDIDIAGHHRVSDQAQQDPVSQVVVVVVLVSLLPGQKMWIATPVGGIDIDGSVCSNVVCDDPVGRSNVVD

Mean predicted aligned error: 3.8 Å

pLDDT: mean 90.34, std 5.76, range [59.72, 97.5]